Protein AF-A0A133VIS2-F1 (afdb_monomer_lite)

Sequence (63 aa):
ISKIKKKHGGIDLYTSSSKLAEDLARFLKKKYGGKMDKSAELIGQTEDGEEKYRVTVVARLPF

Foldseek 3Di:
DPDWDDDVPGIDDDDPDPVVQVVVLVVQCVVAVWDKDKDKDFPDADPVGRTDIDIDMDTDGDD

Secondary structure (DSSP, 8-state):
--EEEEETTEEEEE-S-HHHHHHHHHHHHHHH--EEEEEEEEEEE-TT-PEEEEEEEEEE---

Organism: NCBI:txid1698282

pLDDT: mean 94.21, std 3.73, range [73.12, 97.5]

Radius of gyration: 13.61 Å; chains: 1; bounding box: 37×17×35 Å

Structure (mmCIF, N/CA/C/O backbone):
data_AF-A0A133VIS2-F1
#
_entry.id   AF-A0A133VIS2-F1
#
loop_
_atom_site.group_PDB
_atom_site.id
_atom_site.type_symbol
_atom_site.label_atom_id
_atom_site.label_alt_id
_atom_site.label_comp_id
_atom_site.label_asym_id
_atom_site.label_entity_id
_atom_site.label_seq_id
_atom_site.pdbx_PDB_ins_code
_atom_site.Cartn_x
_atom_site.Cartn_y
_atom_site.Cartn_z
_atom_site.occupancy
_atom_site.B_iso_or_equiv
_atom_site.auth_seq_id
_atom_site.auth_comp_id
_atom_site.auth_asym_id
_atom_site.auth_atom_id
_atom_site.pdbx_PDB_model_num
ATOM 1 N N . ILE A 1 1 ? -2.950 9.515 -5.152 1.00 85.38 1 ILE A N 1
ATOM 2 C CA . ILE A 1 1 ? -3.823 8.330 -5.359 1.00 85.38 1 ILE A CA 1
ATOM 3 C C . ILE A 1 1 ? -4.200 8.323 -6.831 1.00 85.38 1 ILE A C 1
ATOM 5 O O . ILE A 1 1 ? -4.599 9.372 -7.313 1.00 85.38 1 ILE A O 1
ATOM 9 N N . SER A 1 2 ? -4.009 7.213 -7.545 1.00 91.12 2 SER A N 1
ATOM 10 C CA . SER A 1 2 ? -4.251 7.128 -8.995 1.00 91.12 2 SER A CA 1
ATOM 11 C C . SER A 1 2 ? -5.562 6.428 -9.352 1.00 91.12 2 SER A C 1
ATOM 13 O O . SER A 1 2 ? -6.129 6.694 -10.407 1.00 91.12 2 SER A O 1
ATOM 15 N N . LYS A 1 3 ? -6.067 5.538 -8.489 1.00 95.44 3 LYS A N 1
ATOM 16 C CA . LYS A 1 3 ? -7.340 4.839 -8.704 1.00 95.44 3 LYS A CA 1
ATOM 17 C C . LYS A 1 3 ? -7.943 4.370 -7.387 1.00 95.44 3 LYS A C 1
ATOM 19 O O . LYS A 1 3 ? -7.217 3.995 -6.470 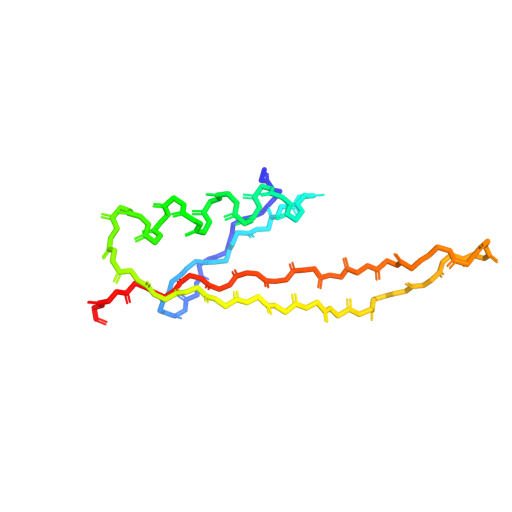1.00 95.44 3 LYS A O 1
ATOM 24 N N . ILE A 1 4 ? -9.271 4.334 -7.334 1.00 96.31 4 ILE A N 1
ATOM 25 C CA . ILE A 1 4 ? -10.045 3.745 -6.239 1.00 96.31 4 ILE A CA 1
ATOM 26 C C . ILE A 1 4 ? -10.979 2.695 -6.841 1.00 96.31 4 ILE A C 1
ATOM 28 O O . ILE A 1 4 ? -11.627 2.959 -7.855 1.00 96.31 4 ILE A O 1
ATOM 32 N N . LYS A 1 5 ? -11.049 1.502 -6.246 1.00 97.12 5 LYS A N 1
ATOM 33 C CA . LYS A 1 5 ? -12.016 0.462 -6.628 1.00 97.12 5 LYS A CA 1
ATOM 34 C C . LYS A 1 5 ? -12.770 -0.025 -5.398 1.00 97.12 5 LYS A C 1
ATOM 36 O O . LYS A 1 5 ? -12.154 -0.353 -4.393 1.00 97.12 5 LYS A O 1
ATOM 41 N N . LYS A 1 6 ? -14.096 -0.122 -5.492 1.00 95.50 6 LYS A N 1
ATOM 42 C CA . LYS A 1 6 ? -14.909 -0.798 -4.473 1.00 95.50 6 LYS A CA 1
ATOM 43 C C . LYS A 1 6 ? -14.842 -2.309 -4.686 1.00 95.50 6 LYS A C 1
ATOM 45 O O . LYS A 1 6 ? -14.891 -2.774 -5.827 1.00 95.50 6 LYS A O 1
ATOM 50 N N . LYS A 1 7 ? -14.731 -3.060 -3.596 1.00 93.00 7 LYS A N 1
ATOM 51 C CA . LYS A 1 7 ? -14.721 -4.525 -3.571 1.00 93.00 7 LYS A CA 1
ATOM 52 C C . LYS A 1 7 ? -15.650 -5.016 -2.469 1.00 93.00 7 LYS A C 1
ATOM 54 O O . LYS A 1 7 ? -16.016 -4.264 -1.568 1.00 93.00 7 LYS A O 1
ATOM 59 N N . HIS A 1 8 ? -16.047 -6.281 -2.541 1.00 89.69 8 HIS A N 1
ATOM 60 C CA . HIS A 1 8 ? -16.738 -6.898 -1.417 1.00 89.69 8 HIS A CA 1
ATOM 61 C C . HIS A 1 8 ? -15.821 -6.852 -0.182 1.00 89.69 8 HIS A C 1
ATOM 63 O O . HIS A 1 8 ? -14.660 -7.245 -0.272 1.00 89.69 8 HIS A O 1
ATOM 69 N N . GLY A 1 9 ? -16.316 -6.312 0.934 1.00 88.31 9 GLY A N 1
ATOM 70 C CA . GLY A 1 9 ? -15.546 -6.169 2.174 1.00 88.31 9 GLY A CA 1
ATOM 71 C C . GLY A 1 9 ? -14.622 -4.945 2.266 1.00 88.31 9 GLY A C 1
ATOM 72 O O . GLY A 1 9 ? -13.929 -4.811 3.271 1.00 88.31 9 GLY A O 1
ATOM 73 N N . GLY A 1 10 ? -14.595 -4.035 1.278 1.00 92.50 10 GLY A N 1
ATOM 74 C CA . GLY A 1 10 ? -13.801 -2.806 1.405 1.00 92.50 10 GLY A CA 1
ATOM 75 C C . GLY A 1 10 ? -13.496 -2.054 0.107 1.00 92.50 10 GLY A C 1
ATOM 76 O O . GLY A 1 10 ? -14.274 -2.048 -0.851 1.00 92.50 10 GLY A O 1
ATOM 77 N N . ILE A 1 11 ? -12.349 -1.372 0.094 1.00 94.56 11 ILE A N 1
ATOM 78 C CA . ILE A 1 11 ? -11.863 -0.577 -1.038 1.00 94.56 11 ILE A CA 1
ATOM 79 C C . ILE A 1 11 ? -10.391 -0.874 -1.317 1.00 94.56 11 ILE A C 1
ATOM 81 O O . ILE A 1 11 ? -9.598 -1.013 -0.389 1.00 94.56 11 ILE A O 1
ATOM 85 N N . ASP A 1 12 ? -10.027 -0.867 -2.596 1.00 95.75 12 ASP A N 1
ATOM 86 C CA . ASP A 1 12 ? -8.637 -0.861 -3.039 1.00 95.75 12 ASP A CA 1
ATOM 87 C C . ASP A 1 12 ? -8.245 0.563 -3.441 1.00 95.75 12 ASP A C 1
ATOM 89 O O . ASP A 1 12 ? -8.913 1.200 -4.268 1.00 95.75 12 ASP A O 1
ATOM 93 N N . LEU A 1 13 ? -7.134 1.046 -2.885 1.00 95.38 13 LEU A N 1
ATOM 94 C CA . LEU A 1 13 ? -6.522 2.328 -3.222 1.00 95.38 13 LEU A CA 1
ATOM 95 C C . LEU A 1 13 ? -5.201 2.081 -3.947 1.00 95.38 13 LEU A C 1
ATOM 97 O O . LEU A 1 13 ? -4.270 1.518 -3.381 1.00 95.38 13 LEU A O 1
ATOM 101 N N . TYR A 1 14 ? -5.104 2.543 -5.188 1.00 95.75 14 TYR A N 1
ATOM 102 C CA . TYR A 1 14 ? -3.872 2.469 -5.964 1.00 95.75 14 TYR A CA 1
ATOM 103 C C . TYR A 1 14 ? -3.091 3.774 -5.806 1.00 95.75 14 TYR A C 1
ATOM 105 O O . TYR A 1 14 ? -3.628 4.877 -5.984 1.00 95.75 14 TYR A O 1
ATOM 113 N N . THR A 1 15 ? -1.810 3.658 -5.472 1.00 95.00 15 THR A N 1
ATOM 114 C CA . THR A 1 15 ? -0.888 4.783 -5.295 1.00 95.00 15 THR A CA 1
ATOM 115 C C . THR A 1 15 ? 0.347 4.586 -6.169 1.00 95.00 15 THR A C 1
ATOM 117 O O . THR A 1 15 ? 0.736 3.464 -6.475 1.00 95.00 15 THR A O 1
ATOM 120 N N . SER A 1 16 ? 0.979 5.688 -6.569 1.00 93.00 16 SER A N 1
ATOM 121 C CA . SER A 1 16 ? 2.279 5.678 -7.253 1.00 93.00 16 SER A CA 1
ATOM 122 C C . SER A 1 16 ? 3.462 5.519 -6.289 1.00 93.00 16 SER A C 1
ATOM 124 O O . SER A 1 16 ? 4.603 5.456 -6.724 1.00 93.00 16 SER A O 1
ATOM 126 N N . SER A 1 17 ? 3.204 5.487 -4.978 1.00 94.06 17 SER A N 1
ATOM 127 C CA . SER A 1 17 ? 4.220 5.434 -3.929 1.00 94.06 17 SER A CA 1
ATOM 128 C C . SER A 1 17 ? 3.833 4.403 -2.876 1.00 94.06 17 SER A C 1
ATOM 130 O O . SER A 1 17 ? 2.741 4.474 -2.299 1.00 94.06 17 SER A O 1
ATOM 132 N N . SER A 1 18 ? 4.754 3.478 -2.602 1.00 94.50 18 SER A N 1
ATOM 133 C CA . SER A 1 18 ? 4.642 2.494 -1.522 1.00 94.50 18 SER A CA 1
ATOM 134 C C . SER A 1 18 ? 4.610 3.169 -0.151 1.00 94.50 18 SER A C 1
ATOM 136 O O . SER A 1 18 ? 3.803 2.794 0.696 1.00 94.50 18 SER A O 1
ATOM 138 N N . LYS A 1 19 ? 5.402 4.231 0.048 1.00 95.56 19 LYS A N 1
ATOM 139 C CA . LYS A 1 19 ? 5.416 4.995 1.301 1.00 95.56 19 LYS A CA 1
ATOM 140 C C . LYS A 1 19 ? 4.053 5.605 1.620 1.00 95.56 19 LYS A C 1
ATOM 142 O O . LYS A 1 19 ? 3.583 5.473 2.747 1.00 95.56 19 LYS A O 1
ATOM 147 N N . LEU A 1 20 ? 3.381 6.187 0.624 1.00 95.31 20 LEU A N 1
ATOM 148 C CA . LEU A 1 20 ? 2.022 6.703 0.804 1.00 95.31 20 LEU A CA 1
ATOM 149 C C . LEU A 1 20 ? 1.031 5.591 1.184 1.00 95.31 20 LEU A C 1
ATOM 151 O O . LEU A 1 20 ? 0.197 5.798 2.063 1.00 95.31 20 LEU A O 1
ATOM 155 N N . ALA A 1 21 ? 1.117 4.419 0.543 1.00 95.81 21 ALA A N 1
ATOM 156 C CA . ALA A 1 21 ? 0.251 3.284 0.872 1.00 95.81 21 ALA A CA 1
ATOM 157 C C . ALA A 1 21 ? 0.443 2.833 2.329 1.00 95.81 21 ALA A C 1
ATOM 159 O O . ALA A 1 21 ? -0.531 2.614 3.051 1.00 95.81 21 ALA A O 1
ATOM 160 N N . GLU A 1 22 ? 1.691 2.762 2.790 1.00 96.12 22 GLU A N 1
ATOM 161 C CA . GLU A 1 22 ? 1.993 2.419 4.176 1.00 96.12 22 GLU A CA 1
ATOM 162 C C . GLU A 1 22 ? 1.544 3.486 5.179 1.00 96.12 22 GLU A C 1
ATOM 164 O O . GLU A 1 22 ? 1.017 3.142 6.235 1.00 96.12 22 GLU A O 1
ATOM 169 N N . ASP A 1 23 ? 1.746 4.773 4.881 1.00 96.00 23 ASP A N 1
ATOM 170 C CA . ASP A 1 23 ? 1.345 5.867 5.772 1.00 96.00 23 ASP A CA 1
ATOM 171 C C . ASP A 1 23 ? -0.185 5.902 5.946 1.00 96.00 23 ASP A C 1
ATOM 173 O O . ASP A 1 23 ? -0.678 6.054 7.068 1.00 96.00 23 ASP A O 1
ATOM 177 N N . LEU A 1 24 ? -0.945 5.637 4.876 1.00 94.06 24 LEU A N 1
ATOM 178 C CA . LEU A 1 24 ? -2.401 5.468 4.941 1.00 94.06 24 LEU A CA 1
ATOM 179 C C . LEU A 1 24 ? -2.806 4.253 5.788 1.00 94.06 24 LEU A C 1
ATOM 181 O O . LEU A 1 24 ? -3.680 4.364 6.649 1.00 94.06 24 LEU A O 1
ATOM 185 N N . ALA A 1 25 ? -2.163 3.101 5.592 1.00 94.69 25 ALA A N 1
ATOM 186 C CA . ALA A 1 25 ? -2.459 1.902 6.374 1.00 94.69 25 ALA A CA 1
ATOM 187 C C . ALA A 1 25 ? -2.131 2.084 7.868 1.00 94.69 25 ALA A C 1
ATOM 189 O O . ALA A 1 25 ? -2.928 1.699 8.729 1.00 94.69 25 ALA A O 1
ATOM 190 N N . ARG A 1 26 ? -1.003 2.735 8.191 1.00 95.50 26 ARG A N 1
ATOM 191 C CA . ARG A 1 26 ? -0.625 3.107 9.565 1.00 95.50 26 ARG A CA 1
ATOM 192 C C . ARG A 1 26 ? -1.648 4.044 10.196 1.00 95.50 26 ARG A C 1
ATOM 194 O O . ARG A 1 26 ? -2.024 3.833 11.349 1.00 95.50 26 ARG A O 1
ATOM 201 N N . PHE A 1 27 ? -2.121 5.043 9.451 1.00 94.88 27 PHE A N 1
ATOM 202 C CA . PHE A 1 27 ? -3.175 5.945 9.910 1.00 94.88 27 PHE A CA 1
ATOM 203 C C . PHE A 1 27 ? -4.463 5.183 10.250 1.00 94.88 27 PHE A C 1
ATOM 205 O O . PHE A 1 27 ? -5.001 5.354 11.343 1.00 94.88 27 PHE A O 1
ATOM 212 N N . LEU A 1 28 ? -4.920 4.293 9.362 1.00 93.00 28 LEU A N 1
ATOM 213 C CA . LEU A 1 28 ? -6.117 3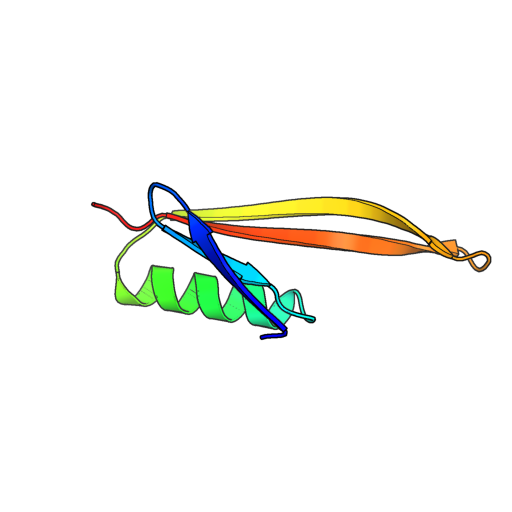.477 9.590 1.00 93.00 28 LEU A CA 1
ATOM 214 C C . LEU A 1 28 ? -5.958 2.558 10.806 1.00 93.00 28 LEU A C 1
ATOM 216 O O . LEU A 1 28 ? -6.845 2.508 11.658 1.00 93.00 28 LEU A O 1
ATOM 220 N N . LYS A 1 29 ? -4.806 1.890 10.939 1.00 93.38 29 LYS A N 1
ATOM 221 C CA . LYS A 1 29 ? -4.490 1.065 12.110 1.00 93.38 29 LYS A CA 1
ATOM 222 C C . LYS A 1 29 ? -4.542 1.881 13.403 1.00 93.38 29 LYS A C 1
ATOM 224 O O . LYS A 1 29 ? -5.197 1.456 14.350 1.00 93.38 29 LYS A O 1
ATOM 229 N N . LYS A 1 30 ? -3.889 3.048 13.434 1.00 94.50 30 LYS A N 1
ATOM 230 C CA . LYS A 1 30 ? -3.852 3.936 14.608 1.00 94.50 30 LYS A CA 1
ATOM 231 C C . LYS A 1 30 ? -5.244 4.442 14.986 1.00 94.50 30 LYS A C 1
ATOM 233 O O . LYS A 1 30 ? -5.545 4.540 16.168 1.00 94.50 30 LYS A O 1
ATOM 238 N N . LYS A 1 31 ? -6.073 4.775 13.995 1.00 95.94 31 LYS A N 1
ATOM 239 C CA . LYS A 1 31 ? -7.396 5.363 14.221 1.00 95.94 31 LYS A CA 1
ATOM 240 C C . LYS A 1 31 ? -8.448 4.342 14.659 1.00 95.94 31 LYS A C 1
ATOM 242 O O . LYS A 1 31 ? -9.322 4.697 15.438 1.00 95.94 31 LYS A O 1
ATOM 247 N N . TYR A 1 32 ? -8.376 3.110 14.156 1.00 94.00 32 TYR A N 1
ATOM 248 C CA . TYR A 1 32 ? -9.464 2.137 14.295 1.00 94.00 32 TYR A CA 1
ATOM 249 C C . TYR A 1 32 ? -9.073 0.818 14.978 1.00 94.00 32 TYR A C 1
ATOM 251 O O . TYR A 1 32 ? -9.949 -0.002 15.203 1.00 94.00 32 TYR A O 1
ATOM 259 N N . GLY A 1 33 ? -7.799 0.581 15.311 1.00 87.56 33 GLY A N 1
ATOM 260 C CA . GLY A 1 33 ? -7.388 -0.605 16.083 1.00 87.56 33 GLY A CA 1
ATOM 261 C C . GLY A 1 33 ? -7.247 -1.910 15.283 1.00 87.56 33 GLY A C 1
ATOM 262 O O . GLY A 1 33 ? -7.524 -2.986 15.800 1.00 87.56 33 GLY A O 1
ATOM 263 N N . GLY A 1 34 ? -6.820 -1.836 14.018 1.00 89.69 34 GLY A N 1
ATOM 264 C CA . GLY A 1 34 ? -6.768 -2.981 13.095 1.00 89.69 34 GLY A CA 1
ATOM 265 C C . GLY A 1 34 ? -5.431 -3.733 12.972 1.00 89.69 34 GLY A C 1
ATOM 266 O O . GLY A 1 34 ? -4.429 -3.433 13.630 1.00 89.69 34 GLY A O 1
ATOM 267 N N . LYS A 1 35 ? -5.397 -4.698 12.044 1.00 93.81 35 LYS A N 1
ATOM 268 C CA . LYS A 1 35 ? -4.177 -5.393 11.599 1.00 93.81 35 LYS A CA 1
ATOM 269 C C . LYS A 1 35 ? -3.667 -4.789 10.293 1.00 93.81 35 LYS A C 1
ATOM 271 O O . LYS A 1 35 ? -4.449 -4.347 9.454 1.00 93.81 35 LYS A O 1
ATOM 276 N N . MET A 1 36 ? -2.349 -4.790 10.127 1.00 94.62 36 MET A N 1
ATOM 277 C CA . MET A 1 36 ? -1.685 -4.360 8.901 1.00 94.62 36 MET A CA 1
ATOM 278 C C . MET A 1 36 ? -0.769 -5.480 8.424 1.00 94.62 36 MET A C 1
ATOM 280 O O . MET A 1 36 ? -0.041 -6.039 9.240 1.00 94.62 36 MET A O 1
ATOM 284 N N . ASP A 1 37 ? -0.810 -5.764 7.129 1.00 96.19 37 ASP A N 1
ATOM 285 C CA . ASP A 1 37 ? 0.070 -6.716 6.452 1.00 96.19 37 ASP A CA 1
ATOM 286 C C . ASP A 1 37 ? 0.676 -6.059 5.203 1.00 96.19 37 ASP A C 1
ATOM 288 O O . ASP A 1 37 ? 0.082 -5.135 4.637 1.00 96.19 37 ASP A O 1
ATOM 292 N N . LYS A 1 38 ? 1.862 -6.502 4.790 1.00 96.12 38 LYS A N 1
ATOM 293 C CA . LYS A 1 38 ? 2.596 -5.965 3.644 1.00 96.12 38 LYS A CA 1
ATOM 294 C C . LYS A 1 38 ? 3.213 -7.105 2.847 1.00 96.12 38 LYS A C 1
ATOM 296 O O . LYS A 1 38 ? 3.942 -7.926 3.390 1.00 96.12 38 LYS A O 1
ATOM 301 N N . SER A 1 39 ? 3.010 -7.067 1.537 1.00 97.25 39 SER A N 1
ATOM 302 C CA . SER A 1 39 ? 3.700 -7.929 0.584 1.00 97.25 39 SER A CA 1
ATOM 303 C C . SER A 1 39 ? 4.364 -7.101 -0.512 1.00 97.25 39 SER A C 1
ATOM 305 O O . SER A 1 39 ? 3.956 -5.973 -0.813 1.00 97.25 39 SER A O 1
ATOM 307 N N . ALA A 1 40 ? 5.419 -7.661 -1.093 1.00 96.88 40 ALA A N 1
ATOM 308 C CA . ALA A 1 40 ? 6.097 -7.116 -2.255 1.00 96.88 40 ALA A CA 1
ATOM 309 C C . ALA A 1 40 ? 6.269 -8.231 -3.287 1.00 96.88 40 ALA A C 1
ATOM 311 O O . ALA A 1 40 ? 6.648 -9.345 -2.939 1.00 96.88 40 ALA A O 1
ATOM 312 N N . GLU A 1 41 ? 5.969 -7.918 -4.540 1.00 97.12 41 GLU A N 1
ATOM 313 C CA . GLU A 1 41 ? 6.090 -8.825 -5.679 1.00 97.12 41 GLU A CA 1
ATOM 314 C C . GLU A 1 41 ? 7.004 -8.172 -6.717 1.00 97.12 41 GLU A C 1
ATOM 316 O O . GLU A 1 41 ? 6.775 -7.017 -7.087 1.00 97.12 41 GLU A O 1
ATOM 321 N N . LEU A 1 42 ? 8.042 -8.880 -7.170 1.00 96.69 42 LEU A N 1
ATOM 322 C CA . LEU A 1 42 ? 8.880 -8.436 -8.283 1.00 96.69 42 LEU A CA 1
ATOM 323 C C . LEU A 1 42 ? 8.043 -8.480 -9.568 1.00 96.69 42 LEU A C 1
ATOM 325 O O . LEU A 1 42 ? 7.576 -9.541 -9.968 1.00 96.69 42 LEU A O 1
ATOM 329 N N . ILE A 1 43 ? 7.834 -7.329 -10.206 1.00 96.81 43 ILE A N 1
ATOM 330 C CA . ILE A 1 43 ? 7.014 -7.201 -11.425 1.00 96.81 43 ILE A CA 1
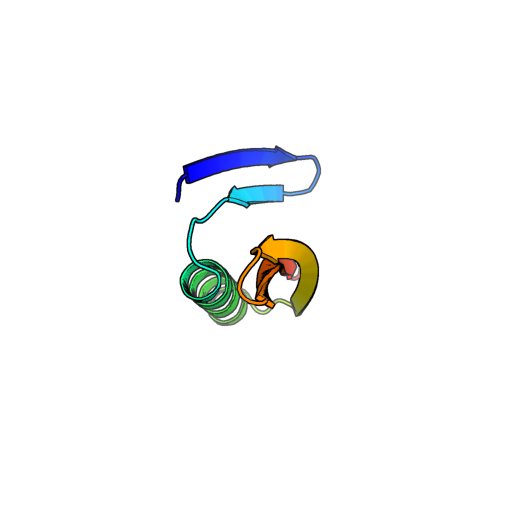ATOM 331 C C . ILE A 1 43 ? 7.841 -6.913 -12.677 1.00 96.81 43 ILE A C 1
ATOM 333 O O . ILE A 1 43 ? 7.286 -6.78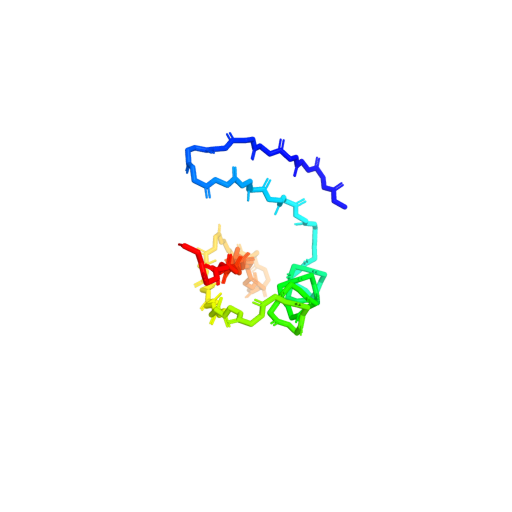6 -13.768 1.00 96.81 43 ILE A O 1
ATOM 337 N N . GLY A 1 44 ? 9.152 -6.773 -12.526 1.00 96.62 44 GLY A N 1
ATOM 338 C CA . GLY A 1 44 ? 10.071 -6.596 -13.634 1.00 96.62 44 GLY A CA 1
ATOM 339 C C . GLY A 1 44 ? 11.443 -6.150 -13.164 1.00 96.62 44 GLY A C 1
ATOM 340 O O . GLY A 1 44 ? 11.633 -5.788 -12.006 1.00 96.62 44 GLY A O 1
ATOM 341 N N . GLN A 1 45 ? 12.373 -6.141 -14.102 1.00 97.38 45 GLN A N 1
ATOM 342 C CA . GLN A 1 45 ? 13.721 -5.629 -13.936 1.00 97.38 45 GLN A CA 1
ATOM 343 C C . GLN A 1 45 ? 14.052 -4.803 -15.181 1.00 97.38 45 GLN A C 1
ATOM 345 O O . GLN A 1 45 ? 13.597 -5.137 -16.278 1.00 97.38 45 GLN A O 1
ATOM 350 N N . THR A 1 46 ? 14.748 -3.687 -15.015 1.00 94.38 46 THR A N 1
ATOM 351 C CA . THR A 1 46 ? 15.257 -2.894 -16.137 1.00 94.38 46 THR A CA 1
ATOM 352 C C . THR A 1 46 ? 16.521 -3.534 -16.717 1.00 94.38 46 THR A C 1
ATOM 354 O O . THR A 1 46 ? 17.125 -4.411 -16.103 1.00 94.38 46 THR A O 1
ATOM 357 N N . GLU A 1 47 ? 16.930 -3.117 -17.915 1.00 94.38 47 GLU A N 1
ATOM 358 C CA . GLU A 1 47 ? 18.128 -3.661 -18.578 1.00 94.38 47 GLU A CA 1
ATOM 359 C C . GLU A 1 47 ? 19.421 -3.389 -17.788 1.00 94.38 47 GLU A C 1
ATOM 361 O O . GLU A 1 47 ? 20.347 -4.194 -17.823 1.00 94.38 47 GLU A O 1
ATOM 366 N N . ASP A 1 48 ? 19.461 -2.292 -17.030 1.00 95.44 48 ASP A N 1
ATOM 367 C CA . ASP A 1 48 ? 20.535 -1.911 -16.104 1.00 95.44 48 ASP A CA 1
ATOM 368 C C . ASP A 1 48 ? 20.436 -2.591 -14.724 1.00 95.44 48 ASP A C 1
ATOM 370 O O . ASP A 1 48 ? 21.275 -2.361 -13.855 1.00 95.44 48 ASP A O 1
ATOM 374 N N . GLY A 1 49 ? 19.452 -3.476 -14.529 1.00 95.25 49 GLY A N 1
ATOM 375 C CA . GLY A 1 49 ? 19.346 -4.346 -13.359 1.00 95.25 49 GLY A CA 1
ATOM 376 C C . GLY A 1 49 ? 18.478 -3.813 -12.218 1.00 95.25 49 GLY A C 1
ATOM 377 O O . GLY A 1 49 ? 18.333 -4.512 -11.213 1.00 95.25 49 GLY A O 1
ATOM 378 N N . GLU A 1 50 ? 17.860 -2.635 -12.352 1.00 96.25 50 GLU A N 1
ATOM 379 C CA . GLU A 1 50 ? 16.950 -2.108 -11.333 1.00 96.25 50 GLU A CA 1
ATOM 380 C C . GLU A 1 50 ? 15.660 -2.931 -11.259 1.00 96.25 50 GLU A C 1
ATOM 382 O O . GLU A 1 50 ? 14.907 -3.087 -12.225 1.00 96.25 50 GLU A O 1
ATOM 387 N N . GLU A 1 51 ? 15.362 -3.434 -10.068 1.00 96.44 51 GLU A N 1
ATOM 388 C CA . GLU A 1 51 ? 14.173 -4.232 -9.816 1.00 96.44 51 GLU A CA 1
ATOM 389 C C . GLU A 1 51 ? 12.950 -3.354 -9.531 1.00 96.44 51 GLU A C 1
ATOM 391 O O . GLU A 1 51 ? 12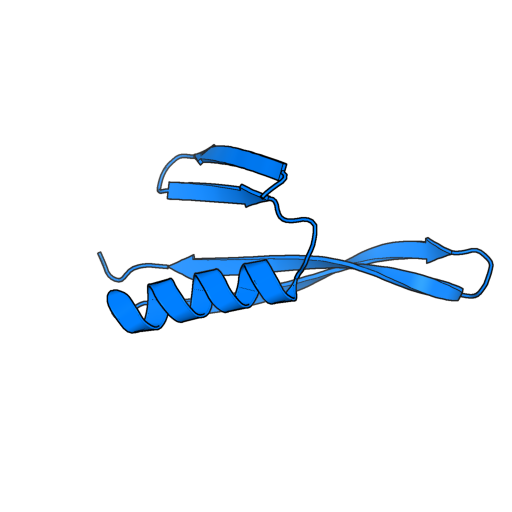.945 -2.469 -8.671 1.00 96.44 51 GLU A O 1
ATOM 396 N N . LYS A 1 52 ? 11.852 -3.645 -10.226 1.00 94.94 52 LYS A N 1
ATOM 397 C CA . LYS A 1 52 ? 10.557 -3.000 -10.024 1.00 94.94 52 LYS A CA 1
ATOM 398 C C . LYS A 1 52 ? 9.665 -3.901 -9.193 1.00 94.94 52 LYS A C 1
ATOM 400 O O . LYS A 1 52 ? 9.303 -4.996 -9.615 1.00 94.94 52 LYS A O 1
ATOM 405 N N . TYR A 1 53 ? 9.225 -3.389 -8.050 1.00 95.50 53 TYR A N 1
ATOM 406 C CA . TYR A 1 53 ? 8.330 -4.101 -7.145 1.00 95.50 53 TYR A CA 1
ATOM 407 C C . TYR A 1 53 ? 6.934 -3.488 -7.107 1.00 95.50 53 TYR A C 1
ATOM 409 O O . TYR A 1 53 ? 6.761 -2.270 -7.003 1.00 95.50 53 TYR A O 1
ATOM 417 N N . ARG A 1 54 ? 5.914 -4.348 -7.091 1.00 96.31 54 ARG A N 1
ATOM 418 C CA . ARG A 1 54 ? 4.566 -3.986 -6.660 1.00 96.31 54 ARG A CA 1
ATOM 419 C C . ARG A 1 54 ? 4.447 -4.238 -5.165 1.00 96.31 54 ARG A C 1
ATOM 421 O O . ARG A 1 54 ? 4.488 -5.377 -4.714 1.00 96.31 54 ARG A O 1
ATOM 428 N N . VAL A 1 55 ? 4.257 -3.165 -4.405 1.00 97.19 55 VAL A N 1
ATOM 429 C CA . VAL A 1 55 ? 3.995 -3.240 -2.965 1.00 97.19 55 VAL A CA 1
ATOM 430 C C . VAL A 1 55 ? 2.494 -3.192 -2.716 1.00 97.19 55 VAL A C 1
ATOM 432 O O . VAL A 1 55 ? 1.812 -2.280 -3.183 1.00 97.19 55 VAL A O 1
ATOM 435 N N . THR A 1 56 ? 2.001 -4.149 -1.937 1.00 97.50 56 THR A N 1
ATOM 436 C CA . THR A 1 56 ? 0.615 -4.195 -1.472 1.00 97.50 56 THR A CA 1
ATOM 437 C C . THR A 1 56 ? 0.598 -4.081 0.044 1.00 97.50 56 THR A C 1
ATOM 439 O O . THR A 1 56 ? 1.313 -4.805 0.733 1.00 97.50 56 THR A O 1
ATOM 442 N N . VAL A 1 57 ? -0.221 -3.171 0.571 1.00 96.88 57 VAL A N 1
ATOM 443 C CA . VAL A 1 57 ? -0.429 -3.012 2.014 1.00 96.88 57 VAL A CA 1
ATOM 444 C C . VAL A 1 57 ? -1.899 -3.250 2.315 1.00 96.88 57 VAL A C 1
ATOM 446 O O . VAL A 1 57 ? -2.767 -2.582 1.756 1.00 96.88 57 VAL A O 1
ATOM 449 N N . VAL A 1 58 ? -2.178 -4.202 3.201 1.00 96.31 58 VAL A N 1
ATOM 450 C CA . VAL A 1 58 ? -3.536 -4.566 3.606 1.00 96.31 58 VAL A CA 1
ATOM 451 C C . VAL A 1 58 ? -3.789 -4.023 5.003 1.00 96.31 58 VAL A C 1
ATOM 453 O O . VAL A 1 58 ? -3.113 -4.411 5.952 1.00 96.31 58 VAL A O 1
ATOM 456 N N . ALA A 1 59 ? -4.790 -3.155 5.142 1.00 95.44 59 ALA A N 1
ATOM 457 C CA . ALA A 1 59 ? -5.306 -2.718 6.435 1.00 95.44 59 ALA A CA 1
ATOM 458 C C . ALA A 1 59 ? -6.653 -3.405 6.700 1.00 95.44 59 ALA A C 1
ATOM 460 O O . ALA A 1 59 ? -7.635 -3.129 6.013 1.00 95.44 59 ALA A O 1
ATOM 461 N N . ARG A 1 60 ? -6.703 -4.300 7.694 1.00 94.44 60 ARG A N 1
ATOM 462 C CA . ARG A 1 60 ? -7.942 -4.947 8.151 1.00 94.44 60 ARG A CA 1
ATOM 463 C C . ARG A 1 60 ? -8.424 -4.258 9.411 1.00 94.44 60 ARG A C 1
ATOM 465 O O . ARG A 1 60 ? -7.725 -4.252 10.425 1.00 94.44 60 ARG A O 1
ATOM 472 N N . LEU A 1 61 ? -9.603 -3.671 9.329 1.00 90.75 61 LEU A N 1
ATOM 473 C CA . LEU A 1 61 ? -10.256 -3.034 10.461 1.00 90.75 61 LEU A CA 1
ATOM 474 C C . LEU A 1 61 ? -10.931 -4.106 11.351 1.00 90.75 61 LEU A C 1
ATOM 476 O O . LEU A 1 61 ? -11.257 -5.179 10.842 1.00 90.75 61 LEU A O 1
ATOM 480 N N . PRO A 1 62 ? -11.075 -3.868 12.667 1.00 86.94 62 PRO A N 1
ATOM 481 C CA . PRO A 1 62 ? -11.492 -4.887 13.635 1.00 8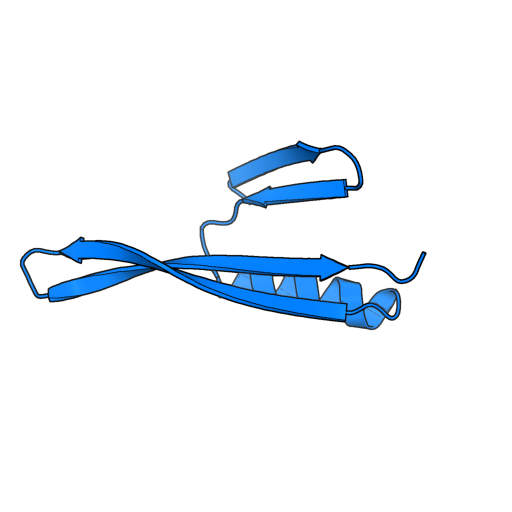6.94 62 PRO A CA 1
ATOM 482 C C . PRO A 1 62 ? -13.023 -4.970 13.800 1.00 86.94 62 PRO A C 1
ATOM 484 O O . PRO A 1 62 ? -13.529 -4.773 14.902 1.00 86.94 62 PRO A O 1
ATOM 487 N N . PHE A 1 63 ? -13.758 -5.222 12.717 1.00 73.12 63 PHE A N 1
ATOM 488 C CA . PHE A 1 63 ? -15.221 -5.355 12.735 1.00 73.12 63 PHE A CA 1
ATOM 489 C C . PHE A 1 63 ? -15.702 -6.691 12.177 1.00 73.12 63 PHE A C 1
ATOM 491 O O . PHE A 1 63 ? -14.985 -7.265 11.324 1.00 73.12 63 PHE A O 1
#

InterPro domains:
  IPR007064 Nmd3, N-terminal [PF04981] (1-61)